Protein AF-A0ABD2ARP2-F1 (afdb_monomer_lite)

Secondary structure (DSSP, 8-state):
--HHHHHHHHHHHHHHHHHHHHHHHHHH----------------------HHHHHHHHHHHT---EEEEEEEEEETTEEEEEEEEE-SSEEEEEEEEEETTTTEEEEEEEEEETTS-EEEEEEE---

Structure (mmCIF, N/CA/C/O backbone):
data_AF-A0ABD2ARP2-F1
#
_entry.id   AF-A0ABD2ARP2-F1
#
loop_
_atom_site.group_PDB
_atom_site.id
_atom_site.type_symbol
_atom_site.label_atom_id
_atom_site.label_alt_id
_atom_site.label_comp_id
_atom_site.label_asym_id
_atom_site.label_entity_id
_atom_site.label_seq_id
_atom_site.pdbx_PDB_ins_code
_atom_site.Cartn_x
_atom_site.Cartn_y
_atom_site.Cartn_z
_atom_site.occupancy
_atom_site.B_iso_or_equiv
_atom_site.auth_seq_id
_atom_site.auth_comp_id
_atom_site.auth_asym_id
_atom_site.auth_atom_id
_atom_site.pdbx_PDB_model_num
ATOM 1 N N . MET A 1 1 ? -44.631 33.048 20.173 1.00 54.22 1 MET A N 1
ATOM 2 C CA . MET A 1 1 ? -44.488 33.160 18.701 1.00 54.22 1 MET A CA 1
ATOM 3 C C . MET A 1 1 ? -43.047 33.542 18.295 1.00 54.22 1 MET A C 1
ATOM 5 O O . MET A 1 1 ? -42.858 34.514 17.583 1.00 54.22 1 MET A O 1
ATOM 9 N N . MET A 1 2 ? -42.016 32.797 18.739 1.00 55.19 2 MET A N 1
ATOM 10 C CA . MET A 1 2 ? -40.593 33.132 18.468 1.00 55.19 2 MET A CA 1
ATOM 11 C C . MET A 1 2 ? -39.788 32.037 17.742 1.00 55.19 2 MET A C 1
ATOM 13 O O . MET A 1 2 ? -38.704 32.306 17.244 1.00 55.19 2 MET A O 1
ATOM 17 N N . LYS A 1 3 ? -40.317 30.813 17.610 1.00 54.22 3 LYS A N 1
ATOM 18 C CA . LYS A 1 3 ? -39.546 29.668 17.088 1.00 54.22 3 LYS A CA 1
ATOM 19 C C . LYS A 1 3 ? -39.322 29.695 15.566 1.00 54.22 3 LYS A C 1
ATOM 21 O O . LYS A 1 3 ? -38.283 29.248 15.103 1.00 54.22 3 LYS A O 1
ATOM 26 N N . LYS A 1 4 ? -40.244 30.272 14.781 1.00 54.38 4 LYS A N 1
ATOM 27 C CA . LYS A 1 4 ? -40.150 30.289 13.304 1.00 54.38 4 LYS A CA 1
ATOM 28 C C . LYS A 1 4 ? -38.997 31.150 12.767 1.00 54.38 4 LYS A C 1
ATOM 30 O O . LYS A 1 4 ? -38.397 30.792 11.763 1.00 54.38 4 LYS A O 1
ATOM 35 N N . LYS A 1 5 ? -38.662 32.260 13.441 1.00 57.47 5 LYS A N 1
ATOM 36 C CA . LYS A 1 5 ? -37.579 33.157 12.997 1.00 57.47 5 LYS A CA 1
ATOM 37 C C . LYS A 1 5 ? -36.200 32.510 13.157 1.00 57.47 5 LYS A C 1
ATOM 39 O O . LYS A 1 5 ? -35.378 32.621 12.259 1.00 57.47 5 LYS A O 1
ATOM 44 N N . TYR A 1 6 ? -35.984 31.777 14.250 1.00 60.47 6 TYR A N 1
ATOM 45 C CA . TYR A 1 6 ? -34.724 31.075 14.508 1.00 60.47 6 TYR A CA 1
ATOM 46 C C . TYR A 1 6 ? -34.479 29.916 13.537 1.00 60.47 6 TYR A C 1
ATOM 48 O O . TYR A 1 6 ? -33.358 29.746 13.071 1.00 60.47 6 TYR A O 1
ATOM 56 N N . VAL A 1 7 ? -35.526 29.168 13.171 1.00 65.06 7 VAL A N 1
ATOM 57 C CA . VAL A 1 7 ? -35.410 28.077 12.186 1.00 65.06 7 VAL A CA 1
ATOM 58 C C . VAL A 1 7 ? -34.974 28.614 10.818 1.00 65.06 7 VAL A C 1
ATOM 60 O O . VAL A 1 7 ? -34.066 28.052 10.215 1.00 65.06 7 VAL A O 1
ATOM 63 N N . ASN A 1 8 ? -35.524 29.747 10.366 1.00 70.94 8 ASN A N 1
ATOM 64 C CA . ASN A 1 8 ? -35.119 30.354 9.091 1.00 70.94 8 ASN A CA 1
ATOM 65 C C . ASN A 1 8 ? -33.662 30.842 9.092 1.00 70.94 8 ASN A C 1
ATOM 67 O O . ASN A 1 8 ? -32.977 30.696 8.084 1.00 70.94 8 ASN A O 1
ATOM 71 N N . VAL A 1 9 ? -33.170 31.383 10.212 1.00 74.31 9 VAL A N 1
ATOM 72 C CA . VAL A 1 9 ? -31.767 31.819 10.327 1.00 74.31 9 VAL A CA 1
ATOM 73 C C . VAL A 1 9 ? -30.816 30.622 10.274 1.00 74.31 9 VAL A C 1
ATOM 75 O O . VAL A 1 9 ? -29.805 30.689 9.584 1.00 74.31 9 VAL A O 1
ATOM 78 N N . ILE A 1 10 ? -31.160 29.511 10.932 1.00 76.25 10 ILE A N 1
ATOM 79 C CA . ILE A 1 10 ? -30.344 28.286 10.921 1.00 76.25 10 ILE A CA 1
ATOM 80 C C . ILE A 1 10 ? -30.298 27.668 9.516 1.00 76.25 10 ILE A C 1
ATOM 82 O O . ILE A 1 10 ? -29.223 27.289 9.055 1.00 76.25 10 ILE A O 1
ATOM 86 N N . VAL A 1 11 ? -31.430 27.621 8.806 1.00 76.94 11 VAL A N 1
ATOM 87 C CA . VAL A 1 11 ? -31.492 27.095 7.430 1.00 76.94 11 VAL A CA 1
ATOM 88 C C . VAL A 1 11 ? -30.673 27.957 6.464 1.00 76.94 11 VAL A C 1
ATOM 90 O O . VAL A 1 11 ? -29.926 27.420 5.649 1.00 76.94 11 VAL A O 1
ATOM 93 N N . LEU A 1 12 ? -30.738 29.288 6.586 1.00 78.44 12 LEU A N 1
ATOM 94 C CA . LEU A 1 12 ? -29.907 30.200 5.790 1.00 78.44 12 LEU A CA 1
ATOM 95 C C . LEU A 1 12 ? -28.412 30.007 6.073 1.00 78.44 12 LEU A C 1
ATOM 97 O O . LEU A 1 12 ? -27.604 30.010 5.146 1.00 78.44 12 LEU A O 1
ATOM 101 N N . TRP A 1 13 ? -28.045 29.788 7.337 1.00 79.81 13 TRP A N 1
ATOM 102 C CA . TRP A 1 13 ? -26.657 29.542 7.725 1.00 79.81 13 TRP A CA 1
ATOM 103 C C . TRP A 1 13 ? -26.128 28.209 7.171 1.00 79.81 13 TRP A C 1
ATOM 105 O O . TRP A 1 13 ? -25.010 28.157 6.662 1.00 79.81 13 TRP A O 1
ATOM 115 N N . GLN A 1 14 ? -26.944 27.149 7.179 1.00 76.12 14 GLN A N 1
ATOM 116 C CA . GLN A 1 14 ? -26.574 25.861 6.578 1.00 76.12 14 GLN A CA 1
ATOM 117 C C . GLN A 1 14 ? -26.441 25.930 5.050 1.00 76.12 14 GLN A C 1
ATOM 119 O O . GLN A 1 14 ? -25.502 25.356 4.498 1.00 76.12 14 GLN A O 1
ATOM 124 N N . LEU A 1 15 ? -27.310 26.680 4.365 1.00 77.88 15 LEU A N 1
ATOM 125 C CA . LEU A 1 15 ? -27.196 26.899 2.918 1.00 77.88 15 LEU A CA 1
ATOM 126 C C . LEU A 1 15 ? -25.907 27.649 2.549 1.00 77.88 15 LEU A C 1
ATOM 128 O O . LEU A 1 15 ? -25.240 27.281 1.583 1.00 77.88 15 LEU A O 1
ATOM 132 N N . LEU A 1 16 ? -25.508 28.650 3.343 1.00 76.38 16 LEU A N 1
ATOM 133 C CA . LEU A 1 16 ? -24.249 29.373 3.132 1.00 76.38 16 LEU A CA 1
ATOM 134 C C . LEU A 1 16 ? -23.022 28.466 3.300 1.00 76.38 16 LEU A C 1
ATOM 136 O O . LEU A 1 16 ? -22.077 28.581 2.519 1.00 76.38 16 LEU A O 1
ATOM 140 N N . ILE A 1 17 ? -23.030 27.541 4.265 1.00 74.62 17 ILE A N 1
ATOM 141 C CA . ILE A 1 17 ? -21.935 26.572 4.448 1.00 74.62 17 ILE A CA 1
ATOM 142 C C . ILE A 1 17 ? -21.792 25.668 3.215 1.00 74.62 17 ILE A C 1
ATOM 144 O O . ILE A 1 17 ? -20.684 25.512 2.703 1.00 74.62 17 ILE A O 1
ATOM 148 N N . ILE A 1 18 ? -22.899 25.121 2.700 1.00 73.25 18 ILE A N 1
ATOM 149 C CA . ILE A 1 18 ? -22.891 24.219 1.534 1.00 73.25 18 ILE A CA 1
ATOM 150 C C . ILE A 1 18 ? -22.339 24.930 0.285 1.00 73.25 18 ILE A C 1
ATOM 152 O O . ILE A 1 18 ? -21.514 24.364 -0.433 1.00 73.25 18 ILE A O 1
ATOM 156 N N . ILE A 1 19 ? -22.728 26.190 0.053 1.00 72.69 19 ILE A N 1
ATOM 157 C CA . ILE A 1 19 ? -22.225 26.994 -1.077 1.00 72.69 19 ILE A CA 1
ATOM 158 C C . ILE A 1 19 ? -20.706 27.204 -0.975 1.00 72.69 19 ILE A C 1
ATOM 160 O O . ILE A 1 19 ? -19.997 27.059 -1.970 1.00 72.69 19 ILE A O 1
ATOM 164 N N . ASN A 1 20 ? -20.188 27.502 0.221 1.00 65.06 20 ASN A N 1
ATOM 165 C CA . ASN A 1 20 ? -18.755 27.736 0.421 1.00 65.06 20 ASN A CA 1
ATOM 166 C C . ASN A 1 20 ? -17.908 26.466 0.241 1.00 65.06 20 ASN A C 1
ATOM 168 O O . ASN A 1 20 ? -16.785 26.554 -0.254 1.00 65.06 20 ASN A O 1
ATOM 172 N N . ILE A 1 21 ? -18.431 25.291 0.608 1.00 60.59 21 ILE A N 1
ATOM 173 C CA . ILE A 1 21 ? -17.738 24.011 0.391 1.00 60.59 21 ILE A CA 1
ATOM 174 C C . ILE A 1 21 ? -17.643 23.714 -1.112 1.00 60.59 21 ILE A C 1
ATOM 176 O O . ILE A 1 21 ? -16.546 23.459 -1.606 1.00 60.59 21 ILE A O 1
ATOM 180 N N . ASN A 1 22 ? -18.751 23.850 -1.852 1.00 56.66 22 ASN A N 1
ATOM 181 C CA . ASN A 1 22 ? -18.781 23.613 -3.301 1.00 56.66 22 ASN A CA 1
ATOM 182 C C . ASN A 1 22 ? -17.912 24.604 -4.098 1.00 56.66 22 ASN A C 1
ATOM 184 O O . ASN A 1 22 ? -17.337 24.239 -5.120 1.00 56.66 22 ASN A O 1
ATOM 188 N N . ALA A 1 23 ? -17.781 25.851 -3.633 1.00 57.12 23 ALA A N 1
ATOM 189 C CA . ALA A 1 23 ? -16.921 26.852 -4.268 1.00 57.12 23 ALA A CA 1
ATOM 190 C C . ALA A 1 23 ? -15.415 26.589 -4.065 1.00 57.12 23 ALA A C 1
ATOM 192 O O . ALA A 1 23 ? -14.602 27.048 -4.867 1.00 57.12 23 ALA A O 1
ATOM 193 N N . LYS A 1 24 ? -15.024 25.870 -3.002 1.00 55.91 24 LYS A N 1
ATOM 194 C CA . LYS A 1 24 ? -13.626 25.461 -2.788 1.00 55.91 24 LYS A CA 1
ATOM 195 C C . LYS A 1 24 ? -13.260 24.217 -3.594 1.00 55.91 24 LYS A C 1
ATOM 197 O O . LYS A 1 24 ? -12.152 24.154 -4.115 1.00 55.91 24 LYS A O 1
ATOM 202 N N . THR A 1 25 ? -14.177 23.262 -3.754 1.00 50.97 25 THR A N 1
ATOM 203 C CA . THR A 1 25 ? -13.937 22.069 -4.583 1.00 50.97 25 THR A CA 1
ATOM 204 C C . THR A 1 25 ? -13.795 22.401 -6.068 1.00 50.97 25 THR A C 1
ATOM 206 O O . THR A 1 25 ? -12.957 21.799 -6.733 1.00 50.97 25 THR A O 1
ATOM 209 N N . THR A 1 26 ? -14.509 23.404 -6.592 1.00 52.47 26 THR A N 1
ATOM 210 C CA . THR A 1 26 ? -14.339 23.834 -7.994 1.00 52.47 26 THR A CA 1
ATOM 211 C C . THR A 1 26 ? -13.019 24.557 -8.267 1.00 52.47 26 THR A C 1
ATOM 213 O O . THR A 1 26 ? -12.545 24.520 -9.397 1.00 52.47 26 THR A O 1
ATOM 216 N N . GLN A 1 27 ? -12.385 25.167 -7.260 1.00 56.12 27 GLN A N 1
ATOM 217 C CA . GLN A 1 27 ? -11.063 25.793 -7.422 1.00 56.12 27 GLN A CA 1
ATOM 218 C C . GLN A 1 27 ? -9.909 24.785 -7.393 1.00 56.12 27 GLN A C 1
ATOM 220 O O . GLN A 1 27 ? -8.832 25.080 -7.901 1.00 56.12 27 GLN A O 1
ATOM 225 N N . ILE A 1 28 ? -10.130 23.602 -6.818 1.00 54.12 28 ILE A N 1
ATOM 226 C CA . ILE A 1 28 ? -9.125 22.533 -6.741 1.00 54.12 28 ILE A CA 1
ATOM 227 C C . ILE A 1 28 ? -9.180 21.635 -7.990 1.00 54.12 28 ILE A C 1
ATOM 229 O O . ILE A 1 28 ? -8.176 21.034 -8.358 1.00 54.12 28 ILE A O 1
ATOM 233 N N . LEU A 1 29 ? -10.308 21.600 -8.706 1.00 46.06 29 LEU A N 1
ATOM 234 C CA . LEU A 1 29 ? -10.450 20.874 -9.968 1.00 46.06 29 LEU A CA 1
ATOM 235 C C . LEU A 1 29 ? -10.176 21.783 -11.177 1.00 46.06 29 LEU A C 1
ATOM 237 O O . LEU A 1 29 ? -11.013 21.930 -12.066 1.00 46.06 29 LEU A O 1
ATOM 241 N N . MET A 1 30 ? -9.005 22.419 -11.222 1.00 47.00 30 MET A N 1
ATOM 242 C CA . MET A 1 30 ? -8.506 22.925 -12.498 1.00 47.00 30 MET A CA 1
ATOM 243 C C . MET A 1 30 ? -7.866 21.745 -13.234 1.00 47.00 30 MET A C 1
ATOM 245 O O . MET A 1 30 ? -6.898 21.185 -12.717 1.00 47.00 30 MET A O 1
ATOM 249 N N . PRO A 1 31 ? -8.367 21.330 -14.413 1.00 54.06 31 PRO A N 1
ATOM 250 C CA . PRO A 1 31 ? -7.599 20.422 -15.244 1.00 54.06 31 PRO A CA 1
ATOM 251 C C . PRO A 1 31 ? -6.287 21.131 -15.574 1.00 54.06 31 PRO A C 1
ATOM 253 O O . PRO A 1 31 ? -6.290 22.230 -16.132 1.00 54.06 31 PRO A O 1
ATOM 256 N N . MET A 1 32 ? -5.167 20.520 -15.194 1.00 43.03 32 MET A N 1
ATOM 257 C CA . MET A 1 32 ? -3.855 20.918 -15.680 1.00 43.03 32 MET A CA 1
ATOM 258 C C . MET A 1 32 ? -3.900 20.802 -17.207 1.00 43.03 32 MET A C 1
ATOM 260 O O . MET A 1 32 ? -3.849 19.706 -17.762 1.00 43.03 32 MET A O 1
ATOM 264 N N . LYS A 1 33 ? -4.097 21.934 -17.887 1.00 43.56 33 LYS A N 1
ATOM 265 C CA . LYS A 1 33 ? -4.024 22.026 -19.342 1.00 43.56 33 LYS A CA 1
ATOM 266 C C . LYS A 1 33 ? -2.566 21.835 -19.727 1.00 43.56 33 LYS A C 1
ATOM 268 O O . LYS A 1 33 ? -1.759 22.755 -19.637 1.00 43.56 33 LYS A O 1
ATOM 273 N N . ILE A 1 34 ? -2.227 20.611 -20.101 1.00 49.50 34 ILE A N 1
ATOM 274 C CA . ILE A 1 34 ? -1.017 20.342 -20.861 1.00 49.50 34 ILE A CA 1
ATOM 275 C C . ILE A 1 34 ? -1.389 20.671 -22.306 1.00 49.50 34 ILE A C 1
ATOM 277 O O . ILE A 1 34 ? -1.938 19.834 -23.020 1.00 49.50 34 ILE A O 1
ATOM 281 N N . ASP A 1 35 ? -1.166 21.922 -22.709 1.00 42.97 35 ASP A N 1
ATOM 282 C CA . ASP A 1 35 ? -1.248 22.320 -24.112 1.00 42.97 35 ASP A CA 1
ATOM 283 C C . ASP A 1 35 ? -0.037 21.705 -24.831 1.00 42.97 35 ASP A C 1
ATOM 285 O O . ASP A 1 35 ? 1.020 22.316 -24.968 1.00 42.97 35 ASP A O 1
ATOM 289 N N . MET A 1 36 ? -0.167 20.437 -25.220 1.00 55.06 36 MET A N 1
ATOM 290 C CA . MET A 1 36 ? 0.798 19.760 -26.077 1.00 55.06 36 MET A CA 1
ATOM 291 C C . MET A 1 36 ? 0.333 19.933 -27.528 1.00 55.06 36 MET A C 1
ATOM 293 O O . MET A 1 36 ? -0.765 19.474 -27.859 1.00 55.06 36 MET A O 1
ATOM 297 N N . PRO A 1 37 ? 1.115 20.574 -28.412 1.00 45.12 37 PRO A N 1
ATOM 298 C CA . PRO A 1 37 ? 0.818 20.540 -29.832 1.00 45.12 37 PRO A CA 1
ATOM 299 C C . PRO A 1 37 ? 1.106 19.122 -30.334 1.00 45.12 37 PRO A C 1
ATOM 301 O O . PRO A 1 37 ? 2.256 18.728 -30.512 1.00 45.12 37 PRO A O 1
ATOM 304 N N . ILE A 1 38 ? 0.052 18.329 -30.534 1.00 45.94 38 ILE A N 1
ATOM 305 C CA . ILE A 1 38 ? 0.132 17.117 -31.349 1.00 45.94 38 ILE A CA 1
ATOM 306 C C . ILE A 1 38 ? 0.115 17.597 -32.794 1.00 45.94 38 ILE A C 1
ATOM 308 O O . ILE A 1 38 ? -0.955 17.733 -33.383 1.00 45.94 38 ILE A O 1
ATOM 312 N N . ASP A 1 39 ? 1.290 17.870 -33.356 1.00 38.91 39 ASP A N 1
ATOM 313 C CA . ASP A 1 39 ? 1.416 17.934 -34.806 1.00 38.91 39 ASP A CA 1
ATOM 314 C C . ASP A 1 39 ? 1.888 16.569 -35.301 1.00 38.91 39 ASP A C 1
ATOM 316 O O . ASP A 1 39 ? 3.049 16.171 -35.186 1.00 38.91 39 ASP A O 1
ATOM 320 N N . SER A 1 40 ? 0.917 15.798 -35.785 1.00 48.69 40 SER A N 1
ATOM 321 C CA . SER A 1 40 ? 1.169 14.573 -36.528 1.00 48.69 40 SER A CA 1
ATOM 322 C C . SER A 1 40 ? 1.620 14.958 -37.930 1.00 48.69 40 SER A C 1
ATOM 324 O O . SER A 1 40 ? 0.804 15.036 -38.843 1.00 48.69 40 SER A O 1
ATOM 326 N N . SER A 1 41 ? 2.919 15.159 -38.134 1.00 38.00 41 SER A N 1
ATOM 327 C CA . SER A 1 41 ? 3.484 14.962 -39.466 1.00 38.00 41 SER A CA 1
ATOM 328 C C . SER A 1 41 ? 4.931 14.489 -39.381 1.00 38.00 41 SER A C 1
ATOM 330 O O . SER A 1 41 ? 5.833 15.146 -38.867 1.00 38.00 41 SER A O 1
ATOM 332 N N . SER A 1 42 ? 5.122 13.270 -39.861 1.00 51.06 42 SER A N 1
ATOM 333 C CA . SER A 1 42 ? 6.406 12.681 -40.181 1.00 51.06 42 SER A CA 1
ATOM 334 C C . SER A 1 42 ? 7.086 13.485 -41.285 1.00 51.06 42 SER A C 1
ATOM 336 O O . SER A 1 42 ? 6.590 13.483 -42.410 1.00 51.06 42 SER A O 1
ATOM 338 N N . GLN A 1 43 ? 8.253 14.059 -41.008 1.00 36.09 43 GLN A N 1
ATOM 339 C CA . GLN A 1 43 ? 9.287 14.245 -42.022 1.00 36.09 43 GLN A CA 1
ATOM 340 C C . GLN A 1 43 ? 10.666 14.269 -41.363 1.00 36.09 43 GLN A C 1
ATOM 342 O O . GLN A 1 43 ? 11.019 15.162 -40.600 1.00 36.09 43 GLN A O 1
ATOM 347 N N . ALA A 1 44 ? 11.431 13.218 -41.646 1.00 48.50 44 ALA A N 1
ATOM 348 C CA . ALA A 1 44 ? 12.851 13.160 -41.372 1.00 48.50 44 ALA A CA 1
ATOM 349 C C . ALA A 1 44 ? 13.571 14.201 -42.234 1.00 48.50 44 ALA A C 1
ATOM 351 O O . ALA A 1 44 ? 13.380 14.170 -43.444 1.00 48.50 44 ALA A O 1
ATOM 352 N N . THR A 1 45 ? 14.419 15.038 -41.625 1.00 37.56 45 THR A N 1
ATOM 353 C CA . THR A 1 45 ? 15.753 15.398 -42.143 1.00 37.56 45 THR A CA 1
ATOM 354 C C . THR A 1 45 ? 16.512 16.321 -41.179 1.00 37.56 45 THR A C 1
ATOM 356 O O . THR A 1 45 ? 16.058 17.418 -40.884 1.00 37.56 45 THR A O 1
ATOM 359 N N . ASN A 1 46 ? 17.719 15.868 -40.824 1.00 45.78 46 ASN A N 1
ATOM 360 C CA . ASN A 1 46 ? 18.971 16.621 -40.657 1.00 45.78 46 ASN A CA 1
ATOM 361 C C . ASN A 1 46 ? 19.127 17.620 -39.489 1.00 45.78 46 ASN A C 1
ATOM 363 O O . ASN A 1 46 ? 18.821 18.798 -39.605 1.00 45.78 46 ASN A O 1
ATOM 367 N N . ASN A 1 47 ? 19.768 17.117 -38.427 1.00 55.41 47 ASN A N 1
ATOM 368 C CA . ASN A 1 47 ? 20.904 17.696 -37.692 1.00 55.41 47 ASN A CA 1
ATOM 369 C C . ASN A 1 47 ? 20.992 19.228 -37.554 1.00 55.41 47 ASN A C 1
ATOM 371 O O . ASN A 1 47 ? 21.887 19.834 -38.134 1.00 55.41 47 ASN A O 1
ATOM 375 N N . GLU A 1 48 ? 2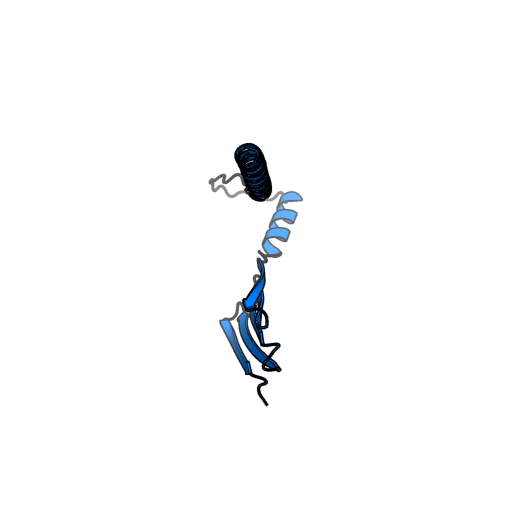0.197 19.800 -36.654 1.00 52.56 48 GLU A N 1
ATOM 376 C CA . GLU A 1 48 ? 20.632 20.888 -35.767 1.00 52.56 48 GLU A CA 1
ATOM 377 C C . GLU A 1 48 ? 20.007 20.627 -34.386 1.00 52.56 48 GLU A C 1
ATOM 379 O O . GLU A 1 48 ? 18.806 20.804 -34.182 1.00 52.56 48 GLU A O 1
ATOM 384 N N . GLU A 1 49 ? 20.799 20.113 -33.438 1.00 55.31 49 GLU A N 1
ATOM 385 C CA . GLU A 1 49 ? 20.346 19.871 -32.062 1.00 55.31 49 GLU A CA 1
ATOM 386 C C . GLU A 1 49 ? 20.110 21.211 -31.353 1.00 55.31 49 GLU A C 1
ATOM 388 O O . GLU A 1 49 ? 21.005 21.795 -30.740 1.00 55.31 49 GLU A O 1
ATOM 393 N N . SER A 1 50 ? 18.876 21.707 -31.435 1.00 60.41 50 SER A N 1
ATOM 394 C CA . SER A 1 50 ? 18.404 22.810 -30.600 1.00 60.41 50 SER A CA 1
ATOM 395 C C . SER A 1 50 ? 18.560 22.435 -29.117 1.00 60.41 50 SER A C 1
ATOM 397 O O . SER A 1 50 ? 18.227 21.301 -28.743 1.00 60.41 50 SER A O 1
ATOM 399 N N . PRO A 1 51 ? 18.997 23.357 -28.237 1.00 60.91 51 PRO A N 1
ATOM 400 C CA . PRO A 1 51 ? 19.060 23.112 -26.796 1.00 60.91 51 PRO A CA 1
ATOM 401 C C . PRO A 1 51 ? 17.710 22.662 -26.209 1.00 60.91 51 PRO A C 1
ATOM 403 O O . PRO A 1 51 ? 17.692 21.909 -25.240 1.00 60.91 51 PRO A O 1
ATOM 406 N N . GLU A 1 52 ? 16.584 23.022 -26.833 1.00 62.81 52 GLU A N 1
ATOM 407 C CA . GLU A 1 52 ? 15.247 22.559 -26.434 1.00 62.81 52 GLU A CA 1
ATOM 408 C C . GLU A 1 52 ? 15.018 21.064 -26.717 1.00 62.81 52 GLU A C 1
ATOM 410 O O . GLU A 1 52 ? 14.372 20.379 -25.925 1.00 62.81 52 GLU A O 1
ATOM 415 N N . SER A 1 53 ? 15.595 20.526 -27.799 1.00 64.00 53 SER A N 1
ATOM 416 C CA . SER A 1 53 ? 15.503 19.094 -28.135 1.00 64.00 53 SER A CA 1
ATOM 417 C C . SER A 1 53 ? 16.272 18.222 -27.140 1.00 64.00 53 SER A C 1
ATOM 419 O O . SER A 1 53 ? 15.806 17.149 -26.753 1.00 64.00 53 SER A O 1
ATOM 421 N N . ASN A 1 54 ? 17.409 18.724 -26.652 1.00 64.12 54 ASN A N 1
ATOM 422 C CA . ASN A 1 54 ? 18.196 18.068 -25.617 1.00 64.12 54 ASN A CA 1
ATOM 423 C C . ASN A 1 54 ? 17.466 18.082 -24.269 1.00 64.12 54 ASN A C 1
ATOM 425 O O . ASN A 1 54 ? 17.426 17.053 -23.605 1.00 64.12 54 ASN A O 1
ATOM 429 N N . VAL A 1 55 ? 16.798 19.184 -23.911 1.00 72.50 55 VAL A N 1
ATOM 430 C CA . VAL A 1 55 ? 15.969 19.265 -22.694 1.00 72.50 55 VAL A CA 1
ATOM 431 C C . VAL A 1 55 ? 14.758 18.328 -22.765 1.00 72.50 55 VAL A C 1
ATOM 433 O O . VAL A 1 55 ? 14.478 17.628 -21.794 1.00 72.50 55 VAL A O 1
ATOM 436 N N . MET A 1 56 ? 14.062 18.251 -23.904 1.00 63.25 56 MET A N 1
ATOM 437 C CA . MET A 1 56 ? 12.922 17.336 -24.068 1.00 63.25 56 MET A CA 1
ATOM 438 C C . MET A 1 56 ? 13.339 15.866 -24.039 1.00 63.25 56 MET A C 1
ATOM 440 O O . MET A 1 56 ? 12.678 15.057 -23.390 1.00 63.25 56 MET A O 1
ATOM 444 N N . ASN A 1 57 ? 14.462 15.520 -24.670 1.00 66.50 57 ASN A N 1
ATOM 445 C CA . ASN A 1 57 ? 15.025 14.176 -24.576 1.00 66.50 57 ASN A CA 1
ATOM 446 C C . ASN A 1 57 ? 15.480 13.839 -23.153 1.00 66.50 57 ASN A C 1
ATOM 448 O O . ASN A 1 57 ? 15.325 12.699 -22.728 1.00 66.50 57 ASN A O 1
ATOM 452 N N . ASP A 1 58 ? 16.010 14.803 -22.401 1.00 68.00 58 ASP A N 1
ATOM 453 C CA . ASP A 1 58 ? 16.432 14.596 -21.012 1.00 68.00 58 ASP A CA 1
ATOM 454 C C . ASP A 1 58 ? 15.230 14.441 -20.059 1.00 68.00 58 ASP A C 1
ATOM 456 O O . ASP A 1 58 ? 15.257 13.625 -19.138 1.00 68.00 58 ASP A O 1
ATOM 460 N N . LEU A 1 59 ? 14.124 15.146 -20.326 1.00 65.75 59 LEU A N 1
ATOM 461 C CA . LEU A 1 59 ? 12.849 14.978 -19.618 1.00 65.75 59 LEU A CA 1
ATOM 462 C C . LEU A 1 59 ? 12.160 13.648 -19.960 1.00 65.75 59 LEU A C 1
ATOM 464 O O . LEU A 1 59 ? 11.656 12.979 -19.062 1.00 65.75 59 LEU A O 1
ATOM 468 N N . LEU A 1 60 ? 12.187 13.228 -21.228 1.00 63.75 60 LEU A N 1
ATOM 469 C CA . LEU A 1 60 ? 11.710 11.907 -21.654 1.00 63.75 60 LEU A CA 1
ATOM 470 C C . LEU A 1 60 ? 12.561 10.778 -21.056 1.00 63.75 60 LEU A C 1
ATOM 472 O O . LEU A 1 60 ? 12.014 9.771 -20.612 1.00 63.75 60 LEU A O 1
ATOM 476 N N . LYS A 1 61 ? 13.887 10.961 -20.977 1.00 63.19 61 LYS A N 1
ATOM 477 C CA . LYS A 1 61 ? 14.812 10.028 -20.309 1.00 63.19 61 LYS A CA 1
ATOM 478 C C . LYS A 1 61 ? 14.619 9.974 -18.797 1.00 63.19 61 LYS A C 1
ATOM 480 O O . LYS A 1 61 ? 14.848 8.921 -18.212 1.00 63.19 61 LYS A O 1
ATOM 485 N N . LYS A 1 62 ? 14.185 11.070 -18.164 1.00 65.44 62 LYS A N 1
ATOM 486 C CA . LYS A 1 62 ? 13.840 11.094 -16.732 1.00 65.44 62 LYS A CA 1
ATOM 487 C C . LYS A 1 62 ? 12.608 10.262 -16.385 1.00 65.44 62 LYS A C 1
ATOM 489 O O . LYS A 1 62 ? 12.436 9.940 -15.213 1.00 65.44 62 LYS A O 1
ATOM 494 N N . GLY A 1 63 ? 11.821 9.863 -17.386 1.00 69.62 63 GLY A N 1
ATOM 495 C CA . GLY A 1 63 ? 10.694 8.963 -17.212 1.00 69.62 63 GLY A CA 1
ATOM 496 C C . GLY A 1 63 ? 9.524 9.585 -16.458 1.00 69.62 63 GLY A C 1
ATOM 497 O O . GLY A 1 63 ? 9.658 10.564 -15.726 1.00 69.62 63 GLY A O 1
ATOM 498 N N . GLN A 1 64 ? 8.338 9.019 -16.655 1.00 80.75 64 GLN A N 1
ATOM 499 C CA . GLN A 1 64 ? 7.169 9.427 -15.887 1.00 80.75 64 GLN A CA 1
ATOM 500 C C . GLN A 1 64 ? 7.233 8.768 -14.509 1.00 80.75 64 GLN A C 1
ATOM 502 O O . GLN A 1 64 ? 7.481 7.570 -14.395 1.00 80.75 64 GLN A O 1
ATOM 507 N N . PHE A 1 65 ? 7.038 9.573 -13.470 1.00 88.31 65 PHE A N 1
ATOM 508 C CA . PHE A 1 65 ? 6.978 9.122 -12.089 1.00 88.31 65 PHE A CA 1
ATOM 509 C C . PHE A 1 65 ? 5.558 9.320 -11.573 1.00 88.31 65 PHE A C 1
ATOM 511 O O . PHE A 1 65 ? 5.017 10.425 -11.657 1.00 88.31 65 PHE A O 1
ATOM 518 N N . PHE A 1 66 ? 4.972 8.269 -11.013 1.00 92.62 66 PHE A N 1
ATOM 519 C CA . PHE A 1 66 ? 3.696 8.330 -10.319 1.00 92.62 66 PHE A CA 1
ATOM 520 C C . PHE A 1 66 ? 3.908 8.037 -8.837 1.00 92.62 66 PHE A C 1
ATOM 522 O O . PHE A 1 66 ? 4.639 7.119 -8.461 1.00 92.62 66 PHE A O 1
ATOM 529 N N . ARG A 1 67 ? 3.255 8.818 -7.978 1.00 95.56 67 ARG A N 1
ATOM 530 C CA . ARG A 1 67 ? 3.159 8.532 -6.549 1.00 95.56 67 ARG A CA 1
ATOM 531 C C . ARG A 1 67 ? 1.821 9.015 -6.023 1.00 95.56 67 ARG A C 1
ATOM 533 O O . ARG A 1 67 ? 1.487 10.184 -6.187 1.00 95.56 67 ARG A O 1
ATOM 540 N N . ASP A 1 68 ? 1.130 8.127 -5.329 1.00 97.44 68 ASP A N 1
ATOM 541 C CA . ASP A 1 68 ? -0.094 8.417 -4.598 1.00 97.44 68 ASP A CA 1
ATOM 542 C C . ASP A 1 68 ? 0.045 7.952 -3.147 1.00 97.44 68 ASP A C 1
ATOM 544 O O . ASP A 1 68 ? 0.673 6.928 -2.867 1.00 97.44 68 ASP A O 1
ATOM 548 N N . LEU A 1 69 ? -0.508 8.734 -2.224 1.00 97.06 69 LEU A N 1
ATOM 549 C CA . LEU A 1 69 ? -0.529 8.452 -0.796 1.00 97.06 69 LEU A CA 1
ATOM 550 C C . LEU A 1 69 ? -1.976 8.487 -0.337 1.00 97.06 69 LEU A C 1
ATOM 552 O O . LEU A 1 69 ? -2.688 9.460 -0.583 1.00 97.06 69 LEU A O 1
ATOM 556 N N . PHE A 1 70 ? -2.378 7.474 0.416 1.00 96.31 70 PHE A N 1
ATOM 557 C CA . PHE A 1 70 ? -3.712 7.429 0.987 1.00 96.31 70 PHE A CA 1
ATOM 558 C C . PHE A 1 70 ? -3.647 7.157 2.491 1.00 96.31 70 PHE A C 1
ATOM 560 O O . PHE A 1 70 ? -2.708 6.554 3.018 1.00 96.31 70 PHE A O 1
ATOM 567 N N . SER A 1 71 ? -4.674 7.633 3.183 1.00 97.06 71 SER A N 1
ATOM 568 C CA . SER A 1 71 ? -4.921 7.353 4.589 1.00 97.06 71 SER A CA 1
ATOM 569 C C . SER A 1 71 ? -6.422 7.425 4.826 1.00 97.06 71 SER A C 1
ATOM 571 O O . SER A 1 71 ? -7.066 8.408 4.455 1.00 97.06 71 SER A O 1
ATOM 573 N N . GLU A 1 72 ? -6.980 6.375 5.412 1.00 97.12 72 GLU A N 1
ATOM 574 C CA . GLU A 1 72 ? -8.403 6.237 5.679 1.00 97.12 72 GLU A CA 1
ATOM 575 C C . GLU A 1 72 ? -8.634 5.778 7.120 1.00 97.12 72 GLU A C 1
ATOM 577 O O . GLU A 1 72 ? -8.087 4.780 7.592 1.00 97.12 72 GLU A O 1
ATOM 582 N N . GLN A 1 73 ? -9.497 6.508 7.822 1.00 97.06 73 GLN A N 1
ATOM 583 C CA . GLN A 1 73 ? -9.976 6.132 9.144 1.00 97.06 73 GLN A CA 1
ATOM 584 C C . GLN A 1 73 ? -11.193 5.205 8.988 1.00 97.06 73 GLN A C 1
ATOM 586 O O . GLN A 1 73 ? -12.317 5.677 8.822 1.00 97.06 73 GLN A O 1
ATOM 591 N N . LEU A 1 74 ? -10.976 3.889 9.055 1.00 94.44 74 LEU A N 1
ATOM 592 C CA . LEU A 1 74 ? -12.026 2.874 8.876 1.00 94.44 74 LEU A CA 1
ATOM 593 C C . LEU A 1 74 ? -13.016 2.840 10.052 1.00 94.44 74 LEU A C 1
ATOM 595 O O . LEU A 1 74 ? -14.200 2.547 9.888 1.00 94.44 74 LEU A O 1
ATOM 599 N N . SER A 1 75 ? -12.536 3.141 11.261 1.00 94.81 75 SER A N 1
ATOM 600 C CA . SER A 1 75 ? -13.360 3.268 12.465 1.00 94.81 75 SER A CA 1
ATOM 601 C C . SER A 1 75 ? -12.695 4.192 13.487 1.00 94.81 75 SER A C 1
ATOM 603 O O . SER A 1 75 ? -11.578 4.655 13.285 1.00 94.81 75 SER A O 1
ATOM 605 N N . ALA A 1 76 ? -13.327 4.449 14.636 1.00 95.75 76 ALA A N 1
ATOM 606 C CA . ALA A 1 76 ? -12.729 5.283 15.688 1.00 95.75 76 ALA A CA 1
ATOM 607 C C . ALA A 1 76 ? -11.340 4.798 16.166 1.00 95.75 76 ALA A C 1
ATOM 609 O O . ALA A 1 76 ? -10.560 5.606 16.663 1.00 95.75 76 ALA A O 1
ATOM 610 N N . HIS A 1 77 ? -11.025 3.507 16.002 1.00 95.75 77 HIS A N 1
ATOM 611 C CA . HIS A 1 77 ? -9.769 2.909 16.467 1.00 95.75 77 HIS A CA 1
ATOM 612 C C . HIS A 1 77 ? -8.972 2.206 15.359 1.00 95.75 77 HIS A C 1
ATOM 614 O O . HIS A 1 77 ? -7.912 1.666 15.649 1.00 95.75 77 HIS A O 1
ATOM 620 N N . GLU A 1 78 ? -9.449 2.205 14.113 1.00 96.50 78 GLU A N 1
ATOM 621 C CA . GLU A 1 78 ? -8.801 1.515 12.992 1.00 96.50 78 GLU A CA 1
ATOM 622 C C . GLU A 1 78 ? -8.454 2.526 11.900 1.00 96.50 78 GLU A C 1
ATOM 624 O O . GLU A 1 78 ? -9.315 3.290 11.456 1.00 96.50 78 GLU A O 1
ATOM 629 N N . ILE A 1 79 ? -7.192 2.512 11.478 1.00 97.50 79 ILE A N 1
ATOM 630 C CA . ILE A 1 79 ? -6.667 3.336 10.390 1.00 97.50 79 ILE A CA 1
ATOM 631 C C . ILE A 1 79 ? -5.943 2.444 9.385 1.00 97.50 79 ILE A C 1
ATOM 633 O O . ILE A 1 79 ? -5.209 1.527 9.769 1.00 97.50 79 ILE A O 1
ATOM 637 N N . GLU A 1 80 ? -6.154 2.714 8.105 1.00 97.69 80 GLU A N 1
ATOM 638 C CA . GLU A 1 80 ? -5.407 2.130 6.998 1.00 97.69 80 GLU A CA 1
ATOM 639 C C . GLU A 1 80 ? -4.661 3.238 6.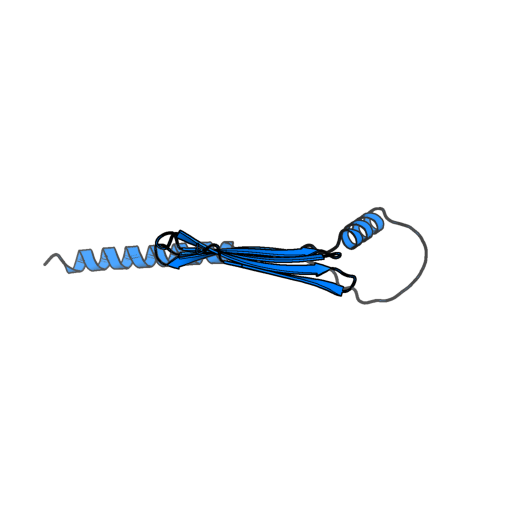260 1.00 97.69 80 GLU A C 1
ATOM 641 O O . GLU A 1 80 ? -5.196 4.324 6.052 1.00 97.69 80 GLU A O 1
ATOM 646 N N . PHE A 1 81 ? -3.414 2.990 5.890 1.00 98.06 81 PHE A N 1
ATOM 647 C CA . PHE A 1 81 ? -2.589 3.955 5.176 1.00 98.06 81 PHE A CA 1
ATOM 648 C C . PHE A 1 81 ? -1.615 3.244 4.252 1.00 98.06 81 PHE A C 1
ATOM 650 O O . PHE A 1 81 ? -1.330 2.053 4.403 1.00 98.06 81 PHE A O 1
ATOM 657 N N . GLY A 1 82 ? -1.084 3.982 3.289 1.00 97.88 82 GLY A N 1
ATOM 658 C CA . GLY A 1 82 ? -0.126 3.420 2.362 1.00 97.88 82 GLY A CA 1
ATOM 659 C C . GLY A 1 82 ? 0.131 4.300 1.158 1.00 97.88 82 GLY A C 1
ATOM 660 O O . GLY A 1 82 ? -0.249 5.473 1.115 1.00 97.88 82 GLY A O 1
ATOM 661 N N . HIS A 1 83 ? 0.795 3.711 0.174 1.00 97.75 83 HIS A N 1
ATOM 662 C CA . HIS A 1 83 ? 1.171 4.398 -1.049 1.00 97.75 83 HIS A CA 1
ATOM 663 C C . HIS A 1 83 ? 1.246 3.449 -2.234 1.00 97.75 83 HIS A C 1
ATOM 665 O O . HIS A 1 83 ? 1.437 2.237 -2.097 1.00 97.75 83 HIS A O 1
ATOM 671 N N . VAL A 1 84 ? 1.154 4.054 -3.409 1.00 97.81 84 VAL A N 1
ATOM 672 C CA . VAL A 1 84 ? 1.494 3.448 -4.691 1.00 97.81 84 VAL A CA 1
ATOM 673 C C . VAL A 1 84 ? 2.537 4.342 -5.336 1.00 97.81 84 VAL A C 1
ATOM 675 O O . VAL A 1 84 ? 2.355 5.557 -5.389 1.00 97.81 84 VAL A O 1
ATOM 678 N N . CYS A 1 85 ? 3.636 3.771 -5.812 1.00 95.81 85 CYS A N 1
ATOM 679 C CA . CYS A 1 85 ? 4.603 4.498 -6.620 1.00 95.81 85 CYS A CA 1
ATOM 680 C C . CYS A 1 85 ? 5.071 3.677 -7.815 1.00 95.81 85 CYS A C 1
ATOM 682 O O . CYS A 1 85 ? 5.213 2.462 -7.722 1.00 95.81 85 CYS A O 1
ATOM 684 N N . GLU A 1 86 ? 5.333 4.367 -8.917 1.00 95.06 86 GLU A N 1
ATOM 685 C CA . GLU A 1 86 ? 5.799 3.790 -10.173 1.00 95.06 86 GLU A CA 1
ATOM 686 C C . GLU A 1 86 ? 6.811 4.737 -10.817 1.00 95.06 86 GLU A C 1
ATOM 688 O O . GLU A 1 86 ? 6.633 5.958 -10.841 1.00 95.06 86 GLU A O 1
ATOM 693 N N . ASN A 1 87 ? 7.895 4.162 -11.314 1.00 91.81 87 ASN A N 1
ATOM 694 C CA . ASN A 1 87 ? 8.887 4.810 -12.152 1.00 91.81 87 ASN A CA 1
ATOM 695 C C . ASN A 1 87 ? 9.241 3.850 -13.312 1.00 91.81 87 ASN A C 1
ATOM 697 O O . ASN A 1 87 ? 8.782 2.707 -13.318 1.00 91.81 87 ASN A O 1
ATOM 701 N N . PRO A 1 88 ? 10.037 4.270 -14.309 1.00 92.06 88 PRO A N 1
ATOM 702 C CA . PRO A 1 88 ? 10.340 3.419 -15.465 1.00 92.06 88 PRO A CA 1
ATOM 703 C C . PRO A 1 88 ? 11.047 2.095 -15.145 1.00 92.06 88 PRO A C 1
ATOM 705 O O . PRO A 1 88 ? 11.055 1.192 -15.982 1.00 92.06 88 PRO A O 1
ATOM 708 N N . ASP A 1 89 ? 11.691 1.994 -13.983 1.00 93.12 89 ASP A N 1
ATOM 709 C CA . ASP A 1 89 ? 12.483 0.840 -13.579 1.00 93.12 89 ASP A CA 1
ATOM 710 C C . ASP A 1 89 ? 11.737 -0.067 -12.593 1.00 93.12 89 ASP A C 1
ATOM 712 O O . ASP A 1 89 ? 11.952 -1.278 -12.624 1.00 93.12 89 ASP A O 1
ATOM 716 N N . GLU A 1 90 ? 10.864 0.485 -11.748 1.00 96.12 90 GLU A N 1
ATOM 717 C CA . GLU A 1 90 ? 10.219 -0.217 -10.638 1.00 96.12 90 GLU A CA 1
ATOM 718 C C . GLU A 1 90 ? 8.869 0.380 -10.218 1.00 96.12 90 GLU A C 1
ATOM 720 O O . GLU A 1 90 ? 8.577 1.563 -10.407 1.00 96.12 90 GLU A O 1
ATOM 725 N N . TRP A 1 91 ? 8.056 -0.455 -9.576 1.00 97.25 91 TRP A N 1
ATOM 726 C CA . TRP A 1 91 ? 6.824 -0.057 -8.908 1.00 97.25 91 TRP A CA 1
ATOM 727 C C . TRP A 1 91 ? 6.713 -0.719 -7.533 1.00 97.25 91 TRP A C 1
ATOM 729 O O . TRP A 1 91 ? 7.167 -1.845 -7.327 1.00 97.25 91 TRP A O 1
ATOM 739 N N . GLU A 1 92 ? 6.072 -0.033 -6.590 1.00 97.94 92 GLU A N 1
ATOM 740 C CA . GLU A 1 92 ? 5.753 -0.546 -5.256 1.00 97.94 92 GLU A CA 1
ATOM 741 C C . GLU A 1 92 ? 4.330 -0.129 -4.866 1.00 97.94 92 GLU A C 1
ATOM 743 O O . GLU A 1 92 ? 3.894 0.997 -5.1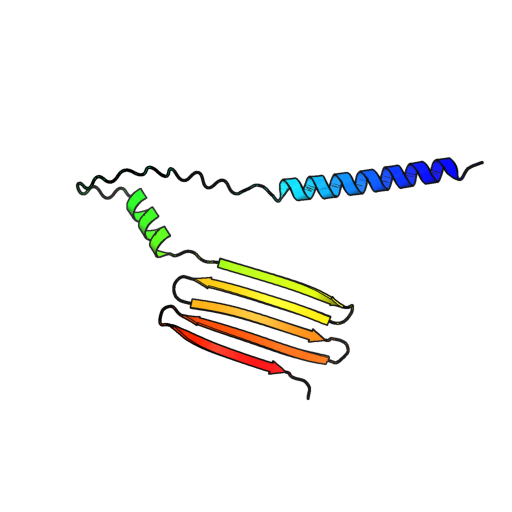12 1.00 97.94 92 GLU A O 1
ATOM 748 N N .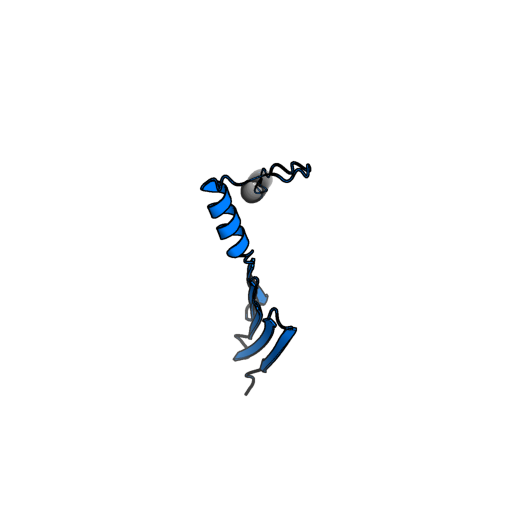 GLN A 1 93 ? 3.611 -1.038 -4.214 1.00 98.31 93 GLN A N 1
ATOM 749 C CA . GLN A 1 93 ? 2.380 -0.752 -3.493 1.00 98.31 93 GLN A CA 1
ATOM 750 C C . GLN A 1 93 ? 2.514 -1.257 -2.060 1.00 98.31 93 GLN A C 1
ATOM 752 O O . GLN A 1 93 ? 2.745 -2.448 -1.839 1.00 98.31 93 GLN A O 1
ATOM 757 N N . ARG A 1 94 ? 2.320 -0.376 -1.081 1.00 98.31 94 ARG A N 1
ATOM 758 C CA . ARG A 1 94 ? 2.379 -0.714 0.343 1.00 98.31 94 ARG A CA 1
ATOM 759 C C . ARG A 1 94 ? 1.099 -0.277 1.023 1.00 98.31 94 ARG A C 1
ATOM 761 O O . ARG A 1 94 ? 0.674 0.859 0.857 1.00 98.31 94 ARG A O 1
ATOM 768 N N . PHE A 1 95 ? 0.521 -1.175 1.810 1.00 97.75 95 PHE A N 1
ATOM 769 C CA . PHE A 1 95 ? -0.671 -0.912 2.605 1.00 97.75 95 PHE A CA 1
ATOM 770 C C . PHE A 1 95 ? -0.458 -1.458 4.012 1.00 97.75 95 PHE A C 1
ATOM 772 O O . PHE A 1 95 ? -0.095 -2.624 4.182 1.00 97.75 95 PHE A O 1
ATOM 779 N N . GLU A 1 96 ? -0.719 -0.631 5.011 1.00 97.38 96 GLU A N 1
ATOM 780 C CA . GLU A 1 96 ? -0.605 -0.967 6.422 1.00 97.38 96 GLU A CA 1
ATOM 781 C C . GLU A 1 96 ? -1.898 -0.610 7.136 1.00 97.38 96 GLU A C 1
ATOM 783 O O . GLU A 1 96 ? -2.530 0.413 6.867 1.00 97.38 96 GLU A O 1
ATOM 788 N N . ARG A 1 97 ? -2.295 -1.473 8.066 1.00 97.12 97 ARG A N 1
ATOM 789 C CA . ARG A 1 97 ? -3.470 -1.267 8.892 1.00 97.12 97 ARG A CA 1
ATOM 790 C C . ARG A 1 97 ? -3.127 -1.428 10.360 1.00 97.12 97 ARG A C 1
ATOM 792 O O . ARG A 1 97 ? -2.477 -2.396 10.756 1.00 97.12 97 ARG A O 1
ATOM 799 N N . LYS A 1 98 ? -3.625 -0.492 11.160 1.00 95.69 98 LYS A N 1
ATOM 800 C CA . LYS A 1 98 ? -3.450 -0.452 12.607 1.00 95.69 98 LYS A CA 1
ATOM 801 C C . LYS A 1 98 ? -4.808 -0.419 13.297 1.00 95.69 98 LYS A C 1
ATOM 803 O O . LYS A 1 98 ? -5.568 0.531 13.113 1.00 95.69 98 LYS A O 1
ATOM 808 N N . ASP A 1 99 ? -5.071 -1.422 14.128 1.00 95.31 99 ASP A N 1
ATOM 809 C CA . ASP A 1 99 ? -6.153 -1.401 15.113 1.00 95.31 99 ASP A CA 1
ATOM 810 C C . ASP A 1 99 ? -5.568 -0.989 16.471 1.00 95.31 99 ASP A C 1
ATOM 812 O O . ASP A 1 99 ? -4.863 -1.747 17.139 1.00 95.31 99 ASP A O 1
ATOM 816 N N . MET A 1 100 ? -5.861 0.242 16.886 1.00 93.06 100 MET A N 1
ATOM 817 C CA . MET A 1 100 ? -5.382 0.830 18.137 1.00 93.06 100 MET A CA 1
ATOM 818 C C . MET A 1 100 ? -6.020 0.203 19.380 1.00 93.06 100 MET A C 1
ATOM 820 O O . MET A 1 100 ? -5.449 0.303 20.463 1.00 93.06 100 MET A O 1
ATOM 824 N N . LYS A 1 101 ? -7.194 -0.425 19.251 1.00 93.12 101 LYS A N 1
ATOM 825 C CA . LYS A 1 101 ? -7.903 -1.056 20.369 1.00 93.12 101 LYS A CA 1
ATOM 826 C C . LYS A 1 101 ? -7.397 -2.473 20.612 1.00 93.12 101 LYS A C 1
ATOM 828 O O . LYS A 1 101 ? -7.198 -2.852 21.762 1.00 93.12 101 LYS A O 1
ATOM 833 N N . ALA A 1 102 ? -7.202 -3.241 19.543 1.00 91.25 102 ALA A N 1
ATOM 834 C CA . ALA A 1 102 ? -6.646 -4.590 19.618 1.00 91.25 102 ALA A CA 1
ATOM 835 C C . ALA A 1 102 ? -5.110 -4.602 19.699 1.00 91.25 102 ALA A C 1
ATOM 837 O O . ALA A 1 102 ? -4.531 -5.654 19.946 1.00 91.25 102 ALA A O 1
ATOM 838 N N . ASN A 1 103 ? -4.455 -3.452 19.485 1.00 91.25 103 ASN A N 1
ATOM 839 C CA . ASN A 1 103 ? -3.007 -3.345 19.294 1.00 91.25 103 ASN A CA 1
ATOM 840 C C . ASN A 1 103 ? -2.493 -4.291 18.185 1.00 91.25 103 ASN A C 1
ATOM 842 O O . ASN A 1 103 ? -1.381 -4.808 18.267 1.00 91.25 103 ASN A O 1
ATOM 846 N N . ASN A 1 104 ? -3.315 -4.510 17.152 1.00 94.50 104 ASN A N 1
ATOM 847 C CA . ASN A 1 104 ? -2.982 -5.330 15.990 1.00 94.50 104 ASN A CA 1
ATOM 848 C C . ASN A 1 104 ? -2.400 -4.443 14.883 1.00 94.50 104 ASN A C 1
ATOM 850 O O . ASN A 1 104 ? -2.932 -3.367 14.582 1.00 94.50 104 ASN A O 1
ATOM 854 N N . TYR A 1 105 ? -1.328 -4.931 14.261 1.00 95.25 105 TYR A N 1
ATOM 855 C CA . TYR A 1 105 ? -0.685 -4.305 13.115 1.00 95.25 105 TYR A CA 1
ATOM 856 C C . TYR A 1 105 ? -0.533 -5.338 12.014 1.00 95.25 105 TYR A C 1
ATOM 858 O O . TYR A 1 105 ? 0.101 -6.373 12.210 1.00 95.25 105 TYR A O 1
ATOM 866 N N . ARG A 1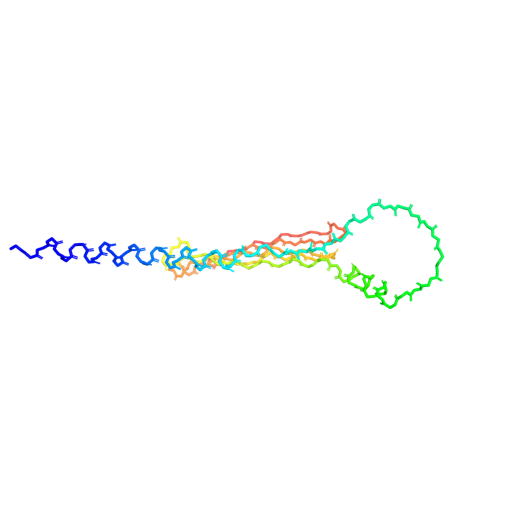 106 ? -1.054 -5.023 10.836 1.00 96.81 106 ARG A N 1
ATOM 867 C CA . ARG A 1 106 ? -0.951 -5.882 9.659 1.00 96.81 106 ARG A CA 1
ATOM 868 C C . ARG A 1 106 ? -0.576 -5.065 8.444 1.00 96.81 106 ARG A C 1
ATOM 870 O O . ARG A 1 106 ? -0.896 -3.880 8.363 1.00 96.81 106 ARG A O 1
ATOM 877 N N . GLY A 1 107 ? 0.068 -5.700 7.483 1.00 97.38 107 GLY A N 1
ATOM 878 C CA . GLY A 1 107 ? 0.452 -5.021 6.262 1.00 97.38 107 GLY A CA 1
ATOM 879 C C . GLY A 1 107 ? 0.709 -5.965 5.109 1.00 97.38 107 GLY A C 1
ATOM 880 O O . GLY A 1 107 ? 0.810 -7.186 5.257 1.00 97.38 107 GLY A O 1
ATOM 881 N N . LYS A 1 108 ? 0.764 -5.358 3.931 1.00 98.00 108 LYS A N 1
ATOM 882 C CA . LYS A 1 108 ? 1.113 -6.004 2.676 1.00 98.00 108 LYS A CA 1
ATOM 883 C C . LYS A 1 108 ? 1.964 -5.056 1.845 1.00 98.00 108 LYS A C 1
ATOM 885 O O . LYS A 1 108 ? 1.707 -3.852 1.799 1.00 98.00 108 LYS A O 1
ATOM 890 N N . VAL A 1 109 ? 2.939 -5.615 1.149 1.00 98.38 109 VAL A N 1
ATOM 891 C CA . VAL A 1 109 ? 3.713 -4.921 0.124 1.00 98.38 109 VAL A CA 1
ATOM 892 C C . VAL A 1 109 ? 3.751 -5.776 -1.131 1.00 98.38 109 VAL A C 1
ATOM 894 O O . VAL A 1 109 ? 3.878 -6.999 -1.053 1.00 98.38 109 VAL A O 1
ATOM 897 N N . LYS A 1 110 ? 3.623 -5.125 -2.280 1.00 98.44 110 LYS A N 1
ATOM 898 C CA . LYS A 1 110 ? 3.853 -5.696 -3.604 1.00 98.44 110 LYS A CA 1
ATOM 899 C C . LYS A 1 110 ? 4.844 -4.805 -4.326 1.00 98.44 110 LYS A C 1
ATOM 901 O O . LYS A 1 110 ? 4.745 -3.587 -4.207 1.00 98.44 110 LYS A O 1
ATOM 906 N N . TRP A 1 111 ? 5.765 -5.391 -5.065 1.00 98.50 111 TRP A N 1
ATOM 907 C CA . TRP A 1 111 ? 6.740 -4.637 -5.840 1.00 98.50 111 TRP A CA 1
ATOM 908 C C . TRP A 1 111 ? 7.090 -5.391 -7.110 1.00 98.50 111 TRP A C 1
ATOM 910 O O . TRP A 1 111 ? 6.988 -6.617 -7.149 1.00 98.50 111 TRP A O 1
ATOM 920 N N . GLY A 1 112 ? 7.537 -4.671 -8.128 1.00 98.12 112 GLY A N 1
ATOM 921 C CA . GLY A 1 112 ? 8.105 -5.279 -9.318 1.00 98.12 112 GLY A CA 1
ATOM 922 C C . GLY A 1 112 ? 9.003 -4.322 -10.082 1.00 98.12 112 GLY A C 1
ATOM 923 O O . GLY A 1 112 ? 9.061 -3.135 -9.770 1.00 98.12 112 GLY A O 1
ATOM 924 N N . ASN A 1 113 ? 9.715 -4.843 -11.076 1.00 97.62 113 ASN A N 1
ATOM 925 C CA . ASN A 1 113 ? 10.630 -4.059 -11.898 1.00 97.62 113 ASN A CA 1
ATOM 926 C C . ASN A 1 113 ? 10.462 -4.303 -13.400 1.00 97.62 113 ASN A C 1
ATOM 928 O O . ASN A 1 113 ? 9.752 -5.211 -13.838 1.00 97.62 113 ASN A O 1
ATOM 932 N N . LYS A 1 114 ? 11.153 -3.492 -14.205 1.00 95.12 114 LYS A N 1
ATOM 933 C CA . LYS A 1 114 ? 11.116 -3.551 -15.675 1.00 95.12 114 LYS A CA 1
ATOM 934 C C . LYS A 1 114 ? 11.590 -4.878 -16.275 1.00 95.12 114 LYS A C 1
ATOM 936 O O . LYS A 1 114 ? 11.275 -5.167 -17.424 1.00 95.12 114 LYS A O 1
ATOM 941 N N . ASN A 1 115 ? 12.345 -5.676 -15.517 1.00 97.25 115 ASN A N 1
ATOM 942 C CA . ASN A 1 115 ? 12.820 -6.993 -15.947 1.00 97.25 115 ASN A CA 1
ATOM 943 C C . ASN A 1 115 ? 11.783 -8.097 -15.672 1.00 97.25 115 ASN A C 1
ATOM 945 O O . ASN A 1 115 ? 12.025 -9.257 -16.002 1.00 97.25 115 ASN A O 1
ATOM 949 N N . GLY A 1 116 ? 10.639 -7.750 -15.072 1.00 95.38 116 GLY A N 1
ATOM 950 C CA . GLY A 1 116 ? 9.589 -8.689 -14.691 1.00 95.38 116 GLY A CA 1
ATOM 951 C C . GLY A 1 116 ? 9.836 -9.389 -13.354 1.00 95.38 116 GLY A C 1
ATOM 952 O O . GLY A 1 116 ? 9.080 -10.296 -13.006 1.00 95.38 116 GLY A O 1
ATOM 953 N N . GLU A 1 117 ? 10.862 -8.993 -12.595 1.00 98.38 117 GLU A N 1
ATOM 954 C CA . GLU A 1 117 ? 11.021 -9.458 -11.218 1.00 98.38 117 GLU A CA 1
ATOM 955 C C . GLU A 1 117 ? 9.916 -8.845 -10.363 1.00 98.38 117 GLU A C 1
ATOM 957 O O . GLU A 1 117 ? 9.523 -7.693 -10.559 1.00 98.38 117 GLU A O 1
ATOM 962 N N . TYR A 1 118 ? 9.394 -9.632 -9.433 1.00 98.19 118 TYR A N 1
ATOM 963 C CA . TYR A 1 118 ? 8.235 -9.263 -8.641 1.00 98.19 118 TYR A CA 1
ATOM 964 C C . TYR A 1 118 ? 8.238 -10.009 -7.313 1.00 98.19 118 TYR A C 1
ATOM 966 O O . TYR A 1 118 ? 8.699 -11.151 -7.226 1.00 98.19 118 TYR A O 1
ATOM 974 N N . GLY A 1 119 ? 7.671 -9.378 -6.289 1.00 98.56 119 GLY A N 1
ATOM 975 C CA . GLY A 1 119 ? 7.480 -10.002 -4.994 1.00 98.56 119 GLY A CA 1
ATOM 976 C C . GLY A 1 119 ? 6.288 -9.444 -4.235 1.00 98.56 119 GLY A C 1
ATOM 977 O O . GLY A 1 119 ? 5.856 -8.306 -4.421 1.00 98.56 119 GLY A O 1
ATOM 978 N N . GLU A 1 120 ? 5.784 -10.273 -3.327 1.00 98.50 120 GLU A N 1
ATOM 979 C CA . GLU A 1 120 ? 4.769 -9.894 -2.355 1.00 98.50 120 GLU A CA 1
ATOM 980 C C . GLU A 1 120 ? 5.215 -10.314 -0.961 1.00 98.50 120 GLU A C 1
ATOM 982 O O . GLU A 1 120 ? 5.796 -11.384 -0.773 1.00 98.50 120 GLU A O 1
ATOM 987 N N . HIS A 1 121 ? 4.922 -9.481 0.029 1.00 98.25 121 HIS A N 1
ATOM 988 C CA . HIS A 1 121 ? 5.150 -9.818 1.424 1.00 98.25 121 HIS A CA 1
ATOM 989 C C . HIS A 1 121 ? 3.976 -9.351 2.280 1.00 98.25 121 HIS A C 1
ATOM 991 O O . HIS A 1 121 ? 3.458 -8.249 2.102 1.00 98.25 121 HIS A O 1
ATOM 997 N N . TYR A 1 122 ? 3.568 -10.211 3.209 1.00 97.38 122 TYR A N 1
ATOM 998 C CA . TYR A 1 122 ? 2.426 -10.026 4.096 1.00 97.38 122 TYR A CA 1
ATOM 999 C C . TYR A 1 122 ? 2.871 -10.281 5.531 1.00 97.38 122 TYR A C 1
ATOM 1001 O O . TYR A 1 122 ? 3.613 -11.231 5.785 1.00 97.38 122 TYR A O 1
ATOM 1009 N N . TRP A 1 123 ? 2.390 -9.464 6.463 1.00 96.38 123 TRP A N 1
ATOM 1010 C CA . TRP A 1 123 ? 2.656 -9.642 7.887 1.00 96.38 123 TRP A CA 1
ATOM 1011 C C . TRP A 1 123 ? 1.433 -9.294 8.732 1.00 96.38 123 TRP A C 1
ATOM 1013 O O . TRP A 1 123 ? 0.622 -8.440 8.369 1.00 96.38 123 TRP A O 1
ATOM 1023 N N . ASP A 1 124 ? 1.333 -9.957 9.879 1.00 95.06 124 ASP A N 1
ATOM 1024 C CA . ASP A 1 124 ? 0.370 -9.691 10.944 1.00 95.06 124 ASP A CA 1
ATOM 1025 C C . ASP A 1 124 ? 1.111 -9.872 12.275 1.00 95.06 124 ASP A C 1
ATOM 1027 O O . ASP A 1 124 ? 1.664 -10.939 12.538 1.00 95.06 124 ASP A O 1
ATOM 1031 N N . LEU A 1 125 ? 1.198 -8.804 13.068 1.00 89.50 125 LEU A N 1
ATOM 1032 C CA . LEU A 1 125 ? 1.942 -8.748 14.330 1.00 89.50 125 LEU A CA 1
ATOM 1033 C C . LEU A 1 125 ? 1.056 -9.034 15.550 1.00 89.50 125 LEU A C 1
ATOM 1035 O O . LEU A 1 125 ? 1.394 -8.628 16.661 1.00 89.50 125 LEU A O 1
ATOM 1039 N N . ASN A 1 126 ? -0.073 -9.721 15.367 1.00 81.25 126 ASN A N 1
ATOM 1040 C CA . ASN A 1 126 ? -0.838 -10.276 16.482 1.00 81.25 126 ASN A CA 1
ATOM 1041 C C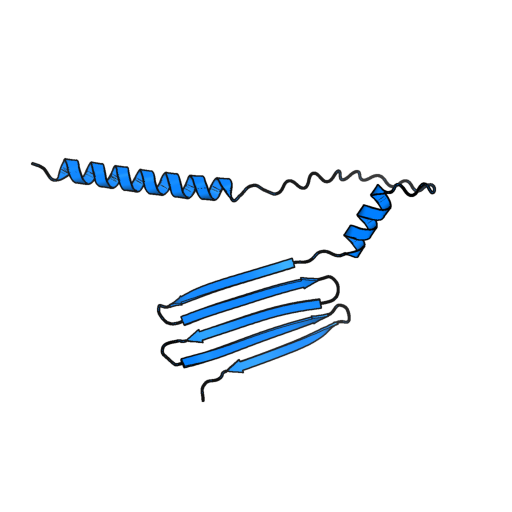 . ASN A 1 126 ? -0.015 -11.366 17.195 1.00 81.25 126 ASN A C 1
ATOM 1043 O O . ASN A 1 126 ? 0.049 -12.502 16.722 1.00 81.25 126 ASN A O 1
ATOM 1047 N N . HIS A 1 127 ? 0.600 -11.022 18.327 1.00 59.19 127 HIS A N 1
ATOM 1048 C CA . HIS A 1 127 ? 1.311 -11.954 19.205 1.00 59.19 127 HIS A CA 1
ATOM 1049 C C . HIS A 1 127 ? 0.699 -11.998 20.602 1.00 59.19 127 HIS A C 1
ATOM 1051 O O . HIS A 1 127 ? 0.347 -10.919 21.131 1.00 59.19 127 HIS A O 1
#

pLDDT: mean 77.09, std 20.22, range [36.09, 98.56]

Radius of gyration: 26.05 Å; chains: 1; bounding box: 65×45×62 Å

Foldseek 3Di:
DPPVVVVVVVVVVVVVVVVVVVVVVVVVPDPPPPPDPPDPDDDDDDDDDDPVNVVVVVVVVQFDKDKDWDKDDPDPFKIKIWMWIDGQFKIKTKIWMARRVQRKIWIKMWMATPVGDIDIDIDIPND

Sequence (127 aa):
MMKKKYVNVIVLWQLLIIININAKTTQILMPMKIDMPIDSSSQATNNEESPESNVMNDLLKKGQFFRDLFSEQLSAHEIEFGHVCENPDEWEQRFERKDMKANNYRGKVKWGNKNGEYGEHYWDLNH

Organism: Vespula maculifrons (NCBI:txid7453)